Protein AF-A0A7S1BS54-F1 (afdb_monomer_lite)

Secondary structure (DSSP, 8-state):
-EEHHHHHHSS--S-SEEE--SS-SSPEEE-----EEPPPPPTT---S-------SS-------EEEEEEEE-----GGGS-PSBS-SS--SSBPPPEEEEEE-

Structure (mmCIF, N/CA/C/O backbone):
data_AF-A0A7S1BS54-F1
#
_entry.id   AF-A0A7S1BS54-F1
#
loop_
_atom_site.group_PDB
_atom_site.id
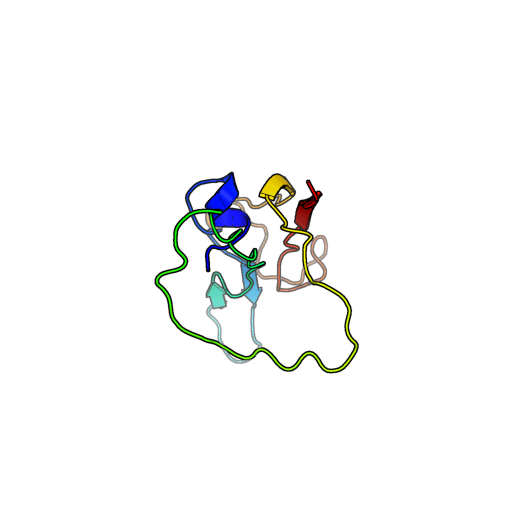_atom_site.type_symbol
_atom_site.label_atom_id
_atom_site.label_alt_id
_atom_site.label_comp_id
_atom_site.label_asym_id
_atom_site.label_entity_id
_atom_site.label_seq_id
_atom_site.pdbx_PDB_ins_code
_atom_site.Cartn_x
_atom_site.Cartn_y
_atom_site.Cartn_z
_atom_site.occupancy
_atom_site.B_iso_or_equiv
_atom_site.auth_seq_id
_atom_site.auth_comp_id
_atom_site.auth_asym_id
_atom_site.auth_atom_id
_atom_site.pdbx_PDB_model_num
ATOM 1 N N . MET A 1 1 ? -12.317 7.460 4.759 1.00 64.50 1 MET A N 1
ATOM 2 C CA . MET A 1 1 ? -11.782 6.131 5.116 1.00 64.50 1 MET A CA 1
ATOM 3 C C . MET A 1 1 ? -10.283 6.285 5.111 1.00 64.50 1 MET A C 1
ATOM 5 O O . MET A 1 1 ? -9.789 6.908 4.182 1.00 64.50 1 MET A O 1
ATOM 9 N N . ASP A 1 2 ? -9.607 5.804 6.146 1.00 80.00 2 ASP A N 1
ATOM 10 C CA . ASP A 1 2 ? -8.158 5.960 6.290 1.00 80.00 2 ASP A CA 1
ATOM 11 C C . ASP A 1 2 ? -7.493 4.607 6.005 1.00 80.00 2 ASP A C 1
ATOM 13 O O . ASP A 1 2 ? -8.088 3.556 6.287 1.00 80.00 2 ASP A O 1
ATOM 17 N N . SER A 1 3 ? -6.310 4.620 5.390 1.00 85.50 3 SER A N 1
ATOM 18 C CA . SER A 1 3 ? -5.566 3.391 5.114 1.00 85.50 3 SER A CA 1
ATOM 19 C C . SER A 1 3 ? -4.996 2.824 6.417 1.00 85.50 3 SER A C 1
ATOM 21 O O . SER A 1 3 ? -4.680 3.557 7.354 1.00 85.50 3 SER A O 1
ATOM 23 N N . ALA A 1 4 ? -4.850 1.506 6.490 1.00 84.00 4 ALA A N 1
ATOM 24 C CA . ALA A 1 4 ? -4.210 0.834 7.610 1.00 84.00 4 ALA A CA 1
ATOM 25 C C . ALA A 1 4 ? -2.771 1.324 7.817 1.00 84.00 4 ALA A C 1
ATOM 27 O O . ALA A 1 4 ? -2.326 1.441 8.956 1.00 84.00 4 ALA A O 1
ATOM 28 N N . HIS A 1 5 ? -2.078 1.657 6.721 1.00 84.44 5 HIS A N 1
ATOM 29 C CA . HIS A 1 5 ? -0.729 2.204 6.774 1.00 84.44 5 HIS A CA 1
ATOM 30 C C . HIS A 1 5 ? -0.705 3.577 7.445 1.00 84.44 5 HIS A C 1
ATOM 32 O O . HIS A 1 5 ? 0.018 3.786 8.417 1.00 84.44 5 HIS A O 1
ATOM 38 N N . PHE A 1 6 ? -1.575 4.484 6.996 1.00 85.00 6 PHE A N 1
ATOM 39 C CA . PHE A 1 6 ? -1.727 5.805 7.593 1.00 85.00 6 PHE A CA 1
ATOM 40 C C . PHE A 1 6 ? -2.144 5.736 9.065 1.00 85.00 6 PHE A C 1
ATOM 42 O O . PHE A 1 6 ? -1.644 6.499 9.886 1.00 85.00 6 PHE A O 1
ATOM 49 N N . LEU A 1 7 ? -3.041 4.813 9.419 1.00 82.81 7 LEU A N 1
ATOM 50 C CA . LEU A 1 7 ? -3.490 4.642 10.800 1.00 82.81 7 LEU A CA 1
ATOM 51 C C . LEU A 1 7 ? -2.377 4.165 11.744 1.00 82.81 7 LEU A C 1
ATOM 53 O O . LEU A 1 7 ? -2.430 4.512 12.922 1.00 82.81 7 LEU A O 1
ATOM 57 N N . ALA A 1 8 ? -1.395 3.396 11.261 1.00 80.50 8 ALA A N 1
ATOM 58 C CA . ALA A 1 8 ? -0.297 2.916 12.102 1.00 80.50 8 ALA A CA 1
ATOM 59 C C . ALA A 1 8 ? 0.926 3.854 12.094 1.00 80.50 8 ALA A C 1
ATOM 61 O O . ALA A 1 8 ? 1.480 4.128 13.153 1.00 80.50 8 ALA A O 1
ATOM 62 N N . GLU A 1 9 ? 1.321 4.372 10.925 1.00 81.38 9 GLU A N 1
ATOM 63 C CA . GLU A 1 9 ? 2.575 5.126 10.732 1.00 81.38 9 GLU A CA 1
ATOM 64 C C . GLU A 1 9 ? 2.366 6.644 10.579 1.00 81.38 9 GLU A C 1
ATOM 66 O O . GLU A 1 9 ? 3.323 7.414 10.523 1.00 81.38 9 GLU A O 1
ATOM 71 N N . GLY A 1 10 ? 1.116 7.109 10.478 1.00 82.94 10 GLY A N 1
ATOM 72 C CA . GLY A 1 10 ? 0.780 8.528 10.300 1.00 82.94 10 GLY A CA 1
ATOM 73 C C . GLY A 1 10 ? 1.071 9.097 8.905 1.00 82.94 10 GLY A C 1
ATOM 74 O O . GLY A 1 10 ? 0.882 10.293 8.683 1.00 82.94 10 GLY A O 1
ATOM 75 N N . GLN A 1 11 ? 1.515 8.264 7.962 1.00 84.75 11 GLN A N 1
ATOM 76 C CA . GLN A 1 11 ? 1.775 8.619 6.565 1.00 84.75 11 GLN A CA 1
ATOM 77 C C . GLN A 1 11 ? 1.494 7.434 5.636 1.00 84.75 11 GLN A C 1
ATOM 79 O O . GLN A 1 11 ? 1.381 6.296 6.090 1.00 84.75 11 GLN A O 1
ATOM 84 N N . GLU A 1 12 ? 1.379 7.694 4.336 1.00 86.88 12 GLU A N 1
ATOM 85 C CA . GLU A 1 12 ? 1.275 6.638 3.324 1.00 86.88 12 GLU A CA 1
ATOM 86 C C . GLU A 1 12 ? 2.661 6.079 2.957 1.00 86.88 12 GLU A C 1
ATOM 88 O O . GLU A 1 12 ? 3.665 6.775 3.149 1.00 86.88 12 GLU A O 1
ATOM 93 N N . PRO A 1 13 ? 2.743 4.847 2.419 1.00 82.88 13 PRO A N 1
ATOM 94 C CA . PRO A 1 13 ? 3.998 4.303 1.918 1.00 82.88 13 PRO A CA 1
ATOM 95 C C . PRO A 1 13 ? 4.582 5.169 0.802 1.00 82.88 13 PRO A C 1
ATOM 97 O O . PRO A 1 13 ? 3.844 5.764 0.012 1.00 82.88 13 PRO A O 1
ATOM 100 N N . THR A 1 14 ? 5.911 5.178 0.688 1.00 82.56 14 THR A N 1
ATOM 101 C CA . THR A 1 14 ? 6.627 5.899 -0.377 1.00 82.56 14 THR A CA 1
ATOM 102 C C . THR A 1 14 ? 6.398 5.276 -1.757 1.00 82.56 14 THR A C 1
ATOM 104 O O . THR A 1 14 ? 6.388 5.987 -2.758 1.00 82.56 14 THR A O 1
ATOM 107 N N . LEU A 1 15 ? 6.224 3.952 -1.816 1.00 86.38 15 LEU A N 1
ATOM 108 C CA . LEU A 1 15 ? 5.874 3.209 -3.025 1.00 86.38 15 LEU A CA 1
ATOM 109 C C . LEU A 1 15 ? 5.135 1.924 -2.648 1.00 86.38 15 LEU A C 1
ATOM 111 O O . LEU A 1 15 ? 5.423 1.329 -1.615 1.00 86.38 15 LEU A O 1
ATOM 115 N N . THR A 1 16 ? 4.234 1.464 -3.507 1.00 87.81 16 THR A N 1
ATOM 116 C CA . THR A 1 16 ? 3.709 0.084 -3.481 1.00 87.81 16 THR A CA 1
ATOM 117 C C . THR A 1 16 ? 3.924 -0.621 -4.809 1.00 87.81 16 THR A C 1
ATOM 119 O O . THR A 1 16 ? 3.849 -1.840 -4.857 1.00 87.81 16 THR A O 1
ATOM 122 N N . ASN A 1 17 ? 4.241 0.130 -5.863 1.00 88.81 17 ASN A N 1
ATOM 123 C CA . ASN A 1 17 ? 4.574 -0.360 -7.184 1.00 88.81 17 ASN A CA 1
ATOM 124 C C . ASN A 1 17 ? 5.905 0.248 -7.649 1.00 88.81 17 ASN A 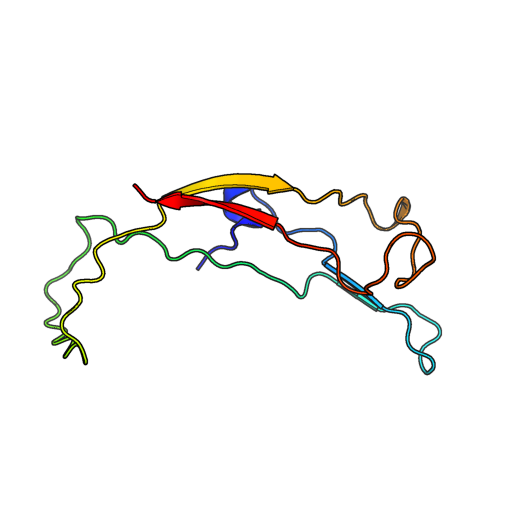C 1
ATOM 126 O O . ASN A 1 17 ? 6.142 1.449 -7.480 1.00 88.81 17 ASN A O 1
ATOM 130 N N . TYR A 1 18 ? 6.751 -0.587 -8.249 1.00 88.75 18 TYR A N 1
ATOM 131 C CA . TYR A 1 18 ? 7.950 -0.182 -8.979 1.00 88.75 18 TYR A CA 1
ATOM 132 C C . TYR A 1 18 ? 8.054 -1.038 -10.247 1.00 88.75 18 TYR A C 1
ATOM 134 O O . TYR A 1 18 ? 8.853 -1.973 -10.336 1.00 88.75 18 TYR A O 1
ATOM 142 N N . ALA A 1 19 ? 7.244 -0.689 -11.243 1.00 86.00 19 ALA A N 1
ATOM 143 C CA . ALA A 1 19 ? 7.131 -1.422 -12.493 1.00 86.00 19 ALA A CA 1
ATOM 144 C C . ALA A 1 19 ? 8.032 -0.849 -13.594 1.00 86.00 19 ALA A C 1
ATOM 146 O O . ALA A 1 19 ? 8.037 0.353 -13.871 1.00 86.00 19 ALA A O 1
ATOM 147 N N . HIS A 1 20 ? 8.726 -1.729 -14.316 1.00 85.38 20 HIS A N 1
ATOM 148 C CA . HIS A 1 20 ? 9.398 -1.377 -15.566 1.00 85.38 20 HIS A CA 1
ATOM 149 C C . HIS A 1 20 ? 8.668 -1.998 -16.757 1.00 85.38 20 HIS A C 1
ATOM 151 O O . HIS A 1 20 ? 8.590 -3.219 -16.910 1.00 85.38 20 HIS A O 1
ATOM 157 N N . THR A 1 21 ? 8.154 -1.156 -17.652 1.00 78.81 21 THR A N 1
ATOM 158 C CA . THR A 1 21 ? 7.483 -1.626 -18.872 1.00 78.81 21 THR A CA 1
ATOM 159 C C . THR A 1 21 ? 8.464 -1.698 -20.036 1.00 78.81 21 THR A C 1
ATOM 161 O O . THR A 1 21 ? 9.455 -0.987 -20.079 1.00 78.81 21 THR A O 1
ATOM 164 N N . ARG A 1 22 ? 8.195 -2.542 -21.035 1.00 76.50 22 ARG A N 1
ATOM 165 C CA . ARG A 1 22 ? 9.053 -2.624 -22.236 1.00 76.50 22 ARG A CA 1
ATOM 166 C C . ARG A 1 22 ? 9.016 -1.368 -23.112 1.00 76.50 22 ARG A C 1
ATOM 168 O O . ARG A 1 22 ? 9.836 -1.242 -24.012 1.00 76.50 22 ARG A O 1
ATOM 175 N N . VAL A 1 23 ? 8.008 -0.520 -22.919 1.00 77.44 23 VAL A N 1
ATOM 176 C CA . VAL A 1 23 ? 7.690 0.611 -23.803 1.00 77.44 23 VAL A CA 1
ATOM 177 C C . VAL A 1 23 ? 8.221 1.929 -23.236 1.00 77.44 23 VAL A C 1
ATOM 179 O O . VAL A 1 23 ? 8.389 2.879 -23.993 1.00 77.44 23 VAL A O 1
ATOM 182 N N . ASN A 1 24 ? 8.498 1.986 -21.931 1.00 76.00 24 ASN A N 1
ATOM 183 C 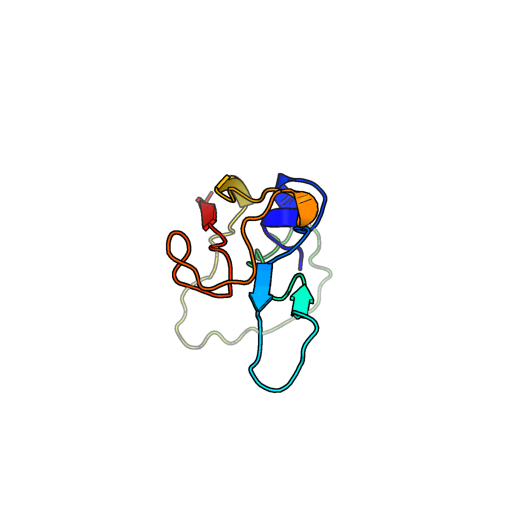CA . ASN A 1 24 ? 9.018 3.170 -21.264 1.00 76.00 24 ASN A CA 1
ATOM 184 C C . ASN A 1 24 ? 10.408 2.877 -20.689 1.00 76.00 24 ASN A C 1
ATOM 186 O O . ASN A 1 24 ? 10.580 1.872 -20.006 1.00 76.00 24 ASN A O 1
ATOM 190 N N . GLU A 1 25 ? 11.375 3.746 -20.981 1.00 75.38 25 GLU A N 1
ATOM 191 C CA . GLU A 1 25 ? 12.733 3.661 -20.426 1.00 75.38 25 GLU A CA 1
ATOM 192 C C . GLU A 1 25 ? 12.761 4.083 -18.951 1.00 75.38 25 GLU A C 1
ATOM 194 O O . GLU A 1 25 ? 13.601 3.614 -18.184 1.00 75.38 25 GLU A O 1
ATOM 199 N N . GLU A 1 26 ? 11.821 4.936 -18.538 1.00 83.56 26 GLU A N 1
ATOM 200 C CA . GLU A 1 26 ? 11.645 5.313 -17.141 1.00 83.56 26 GLU A CA 1
ATOM 201 C C . GLU A 1 26 ? 10.687 4.343 -16.448 1.00 83.56 26 GLU A C 1
ATOM 203 O O . GLU A 1 26 ? 9.567 4.084 -16.908 1.00 83.56 26 GLU A O 1
ATOM 208 N N . ALA A 1 27 ? 11.133 3.806 -15.314 1.00 84.62 27 ALA A N 1
ATOM 209 C CA . ALA A 1 27 ? 10.295 2.964 -14.484 1.00 84.62 27 ALA A CA 1
ATOM 210 C C . ALA A 1 27 ? 9.194 3.788 -13.809 1.00 84.62 27 ALA A C 1
ATOM 212 O O . ALA A 1 27 ? 9.408 4.919 -13.369 1.00 84.62 27 ALA A O 1
ATOM 213 N N . PHE A 1 28 ? 8.010 3.195 -13.707 1.00 87.50 28 PHE A N 1
ATOM 214 C CA . PHE A 1 28 ? 6.900 3.789 -12.988 1.00 87.50 28 PHE A CA 1
ATOM 215 C C . PHE A 1 28 ? 6.995 3.402 -11.513 1.00 87.50 28 PHE A C 1
ATOM 217 O O . PHE A 1 28 ? 7.002 2.219 -11.176 1.00 87.50 28 PHE A O 1
ATOM 224 N N . VAL A 1 29 ? 7.064 4.409 -10.646 1.00 88.69 29 VAL A N 1
ATOM 225 C CA . VAL A 1 29 ? 7.123 4.235 -9.194 1.00 88.69 29 VAL A CA 1
ATOM 226 C C . VAL A 1 29 ? 5.978 5.009 -8.564 1.00 88.69 29 VAL A C 1
ATOM 228 O O . VAL A 1 29 ? 5.798 6.195 -8.847 1.00 88.69 29 VAL A O 1
ATOM 231 N N . GLY A 1 30 ? 5.207 4.355 -7.699 1.00 87.62 30 GLY A N 1
ATOM 232 C CA . GLY A 1 30 ? 4.117 5.023 -6.999 1.00 87.62 30 GLY A CA 1
ATOM 233 C C . GLY A 1 30 ? 3.409 4.166 -5.960 1.00 87.62 30 GLY A C 1
ATOM 234 O O . GLY A 1 30 ? 3.587 2.951 -5.888 1.00 87.62 30 GLY A O 1
ATOM 235 N N . THR A 1 31 ? 2.587 4.829 -5.153 1.00 90.56 31 THR A N 1
ATOM 236 C CA . THR A 1 31 ? 1.711 4.221 -4.143 1.00 90.56 31 THR A CA 1
ATOM 237 C C . THR A 1 31 ? 0.331 4.040 -4.761 1.00 90.56 31 THR A C 1
ATOM 239 O O . THR A 1 31 ? -0.386 5.014 -4.984 1.00 90.56 31 THR A O 1
ATOM 242 N N . LEU A 1 32 ? -0.003 2.799 -5.104 1.00 90.44 32 LEU A N 1
ATOM 243 C CA . LEU A 1 32 ? -1.239 2.422 -5.798 1.00 90.44 32 LEU A CA 1
ATOM 244 C C . LEU A 1 32 ? -2.141 1.503 -4.969 1.00 90.44 32 LEU A C 1
ATOM 246 O O . LEU A 1 32 ? -3.343 1.432 -5.223 1.00 90.44 32 LEU A O 1
ATOM 250 N N . ASP A 1 33 ? -1.573 0.810 -3.987 1.00 89.56 33 ASP A N 1
ATOM 251 C CA . ASP A 1 33 ? -2.255 -0.219 -3.216 1.00 89.56 33 ASP A CA 1
ATOM 252 C C . ASP A 1 33 ? -2.543 0.286 -1.806 1.00 89.56 33 ASP A C 1
ATOM 254 O O . ASP A 1 33 ? -1.693 0.887 -1.152 1.00 89.56 33 ASP A O 1
ATOM 258 N N . TYR A 1 34 ? -3.756 0.021 -1.326 1.00 89.25 34 TYR A N 1
ATOM 259 C CA . TYR A 1 34 ? -4.202 0.452 -0.007 1.00 89.25 34 TYR A CA 1
ATOM 260 C C . TYR A 1 34 ? -5.064 -0.626 0.635 1.00 89.25 34 TYR A C 1
ATOM 262 O O . TYR A 1 34 ? -5.920 -1.232 -0.010 1.00 89.25 34 TYR A O 1
ATOM 270 N N . ILE A 1 35 ? -4.901 -0.802 1.943 1.00 88.25 35 ILE A N 1
ATOM 271 C CA . ILE A 1 35 ? -5.829 -1.571 2.771 1.00 88.25 35 ILE A CA 1
ATOM 272 C C . ILE A 1 35 ? -6.620 -0.560 3.594 1.00 88.25 35 ILE A C 1
ATOM 274 O O . ILE A 1 35 ? -6.078 0.028 4.523 1.00 88.25 35 ILE A O 1
ATOM 278 N N . PHE A 1 36 ? -7.883 -0.311 3.248 1.00 87.19 36 PHE A N 1
ATOM 279 C CA . PHE A 1 36 ? -8.729 0.619 4.000 1.00 87.19 36 PHE A CA 1
ATOM 280 C C . PHE A 1 36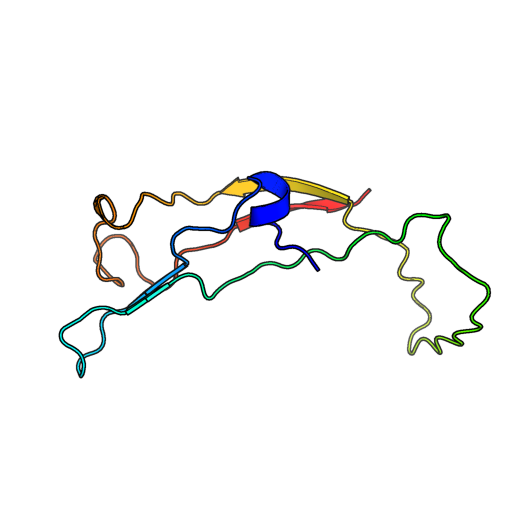 ? -9.424 -0.078 5.167 1.00 87.19 36 PHE A C 1
ATOM 282 O O . PHE A 1 36 ? -10.028 -1.138 5.000 1.00 87.19 36 PHE A O 1
ATOM 289 N N . CYS A 1 37 ? -9.401 0.556 6.340 1.00 76.88 37 CYS A N 1
ATOM 290 C CA . CYS A 1 37 ? -10.136 0.077 7.507 1.00 76.88 37 CYS A CA 1
ATOM 291 C C . CYS A 1 37 ? -11.475 0.813 7.642 1.00 76.88 37 CYS A C 1
ATOM 293 O O . CYS A 1 37 ? -11.568 2.035 7.480 1.00 76.88 37 CYS A O 1
ATOM 295 N N . SER A 1 38 ? -12.536 0.072 7.972 1.00 74.12 38 SER A N 1
ATOM 296 C CA . SER A 1 38 ? -13.825 0.665 8.330 1.00 74.12 38 SER A CA 1
ATOM 297 C C . SER A 1 38 ? -13.667 1.474 9.617 1.00 74.12 38 SER A C 1
ATOM 299 O O . SER A 1 38 ? -13.265 0.914 10.637 1.00 74.12 38 SER A O 1
ATOM 301 N N . ARG A 1 39 ? -14.013 2.766 9.603 1.00 65.69 39 ARG A N 1
ATOM 302 C CA . ARG A 1 39 ? -14.094 3.548 10.843 1.00 65.69 39 ARG A CA 1
ATOM 303 C C . ARG A 1 39 ? -15.196 2.945 11.711 1.00 65.69 39 ARG A C 1
ATOM 305 O O . ARG A 1 39 ? -16.322 2.791 11.244 1.00 65.69 39 ARG A O 1
ATOM 312 N N . GLY A 1 40 ? -14.875 2.599 12.957 1.00 61.03 40 GLY A N 1
ATOM 313 C CA . GLY A 1 40 ? -15.909 2.310 13.942 1.00 61.03 40 GLY A CA 1
ATOM 314 C C . GLY A 1 40 ? -16.773 3.554 14.102 1.00 61.03 40 GLY A C 1
ATOM 315 O O . GLY A 1 40 ? -16.244 4.611 14.450 1.00 61.03 40 GLY A O 1
ATOM 316 N N . GLU A 1 41 ? -18.071 3.456 13.813 1.00 52.72 41 GLU A N 1
ATOM 317 C CA . GLU A 1 41 ? -19.010 4.506 14.202 1.00 52.72 41 GLU A CA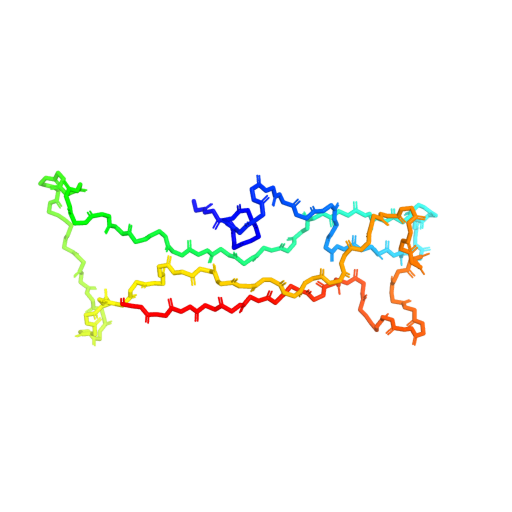 1
ATOM 318 C C . GLU A 1 41 ? -18.842 4.713 15.708 1.00 52.72 41 GLU A C 1
ATOM 320 O O . GLU A 1 41 ? -18.949 3.764 16.491 1.00 52.72 41 GLU A O 1
ATOM 325 N N . LYS A 1 42 ? -18.514 5.936 16.133 1.00 45.84 42 LYS A N 1
ATOM 326 C CA . LYS A 1 42 ? -18.562 6.256 17.557 1.00 45.84 42 LYS A CA 1
ATOM 327 C C . LYS A 1 42 ? -20.015 6.067 17.989 1.00 45.84 42 LYS A C 1
ATOM 329 O O . LYS A 1 42 ? -20.910 6.667 17.395 1.00 45.84 42 LYS A O 1
ATOM 334 N N . GLU A 1 43 ? -20.252 5.245 19.012 1.00 49.50 43 GLU A N 1
ATOM 335 C CA . GLU A 1 43 ? -21.522 5.246 19.743 1.00 49.50 43 GLU A CA 1
ATOM 336 C C . GLU A 1 43 ? -21.732 6.665 20.294 1.00 49.50 43 GLU A C 1
ATOM 338 O O . GLU A 1 43 ? -21.197 7.016 21.341 1.00 49.50 43 GLU A O 1
ATOM 343 N N . GLY A 1 44 ? -22.418 7.525 19.536 1.00 46.91 44 GLY A N 1
ATOM 344 C CA . GLY A 1 44 ? -22.628 8.922 19.915 1.00 46.91 44 GLY A CA 1
ATOM 345 C C . GLY A 1 44 ? -22.941 9.905 18.784 1.00 46.91 44 GLY A C 1
ATOM 346 O O . GLY A 1 44 ? -23.522 10.940 19.075 1.00 46.91 44 GLY A O 1
ATOM 347 N N . GLU A 1 45 ? -22.635 9.600 17.519 1.00 47.34 45 GLU A N 1
ATOM 348 C CA . GLU A 1 45 ? -22.958 10.477 16.371 1.00 47.34 45 GLU A CA 1
ATOM 349 C C . GLU A 1 45 ? -23.989 9.819 15.444 1.00 47.34 45 GLU A C 1
ATOM 351 O O . GLU A 1 45 ? -23.771 9.637 14.249 1.00 47.34 45 GLU A O 1
ATOM 356 N N . ARG A 1 46 ? -25.136 9.425 16.004 1.00 47.69 46 ARG A N 1
ATOM 357 C CA . ARG A 1 46 ? -26.347 9.230 15.202 1.00 47.69 46 ARG A CA 1
ATOM 358 C C . ARG A 1 46 ? -27.283 10.380 15.518 1.00 47.69 46 ARG A C 1
ATOM 360 O O . ARG A 1 46 ? -28.088 10.283 16.437 1.00 47.69 46 ARG A O 1
ATOM 367 N N . ASP A 1 47 ? -27.138 11.461 14.759 1.00 47.34 47 ASP A N 1
ATOM 368 C CA . ASP A 1 47 ? -28.266 12.352 14.515 1.00 47.34 47 ASP A CA 1
ATOM 369 C C . ASP A 1 47 ? -29.403 11.503 13.928 1.00 47.34 47 ASP A C 1
ATOM 371 O O . ASP A 1 47 ? -29.150 10.586 13.145 1.00 47.34 47 ASP A O 1
ATOM 375 N N . ASP A 1 48 ? -30.636 11.785 14.348 1.00 48.56 48 ASP A N 1
ATOM 376 C CA . ASP A 1 48 ? -31.886 11.043 14.128 1.00 48.56 48 ASP A CA 1
ATOM 377 C C . ASP A 1 48 ? -32.331 10.862 12.651 1.00 48.56 48 ASP A C 1
ATOM 379 O O . ASP A 1 48 ? -33.503 11.031 12.296 1.00 48.56 48 ASP A O 1
ATOM 383 N N . ALA A 1 49 ? -31.430 10.482 11.752 1.00 46.59 49 ALA A N 1
ATOM 384 C CA . ALA A 1 49 ? -31.758 10.042 10.411 1.00 46.59 49 ALA A CA 1
ATOM 385 C C . ALA A 1 49 ? -32.164 8.563 10.457 1.00 46.59 49 ALA A C 1
ATOM 387 O O . ALA A 1 49 ? -31.350 7.654 10.612 1.00 46.59 49 ALA A O 1
ATOM 388 N N . LYS A 1 50 ? -33.474 8.332 10.328 1.00 46.75 50 LYS A N 1
ATOM 389 C CA . LYS A 1 50 ? -34.085 7.038 10.009 1.00 46.75 50 LYS A CA 1
ATOM 390 C C . LYS A 1 50 ? -33.513 6.483 8.697 1.00 46.75 50 LYS A C 1
ATOM 392 O O . LYS A 1 50 ? -34.177 6.594 7.668 1.00 46.75 50 LYS A O 1
ATOM 397 N N . ASP A 1 51 ? -32.363 5.827 8.737 1.00 46.84 51 ASP A N 1
ATOM 398 C CA . ASP A 1 51 ? -31.982 4.911 7.668 1.00 46.84 51 ASP A CA 1
ATOM 399 C C . ASP A 1 51 ? -32.500 3.516 7.99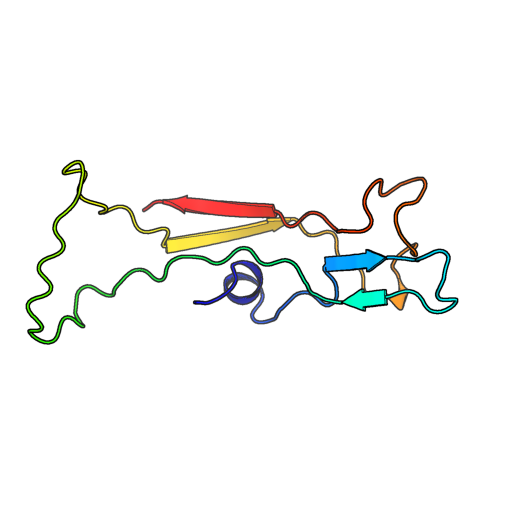5 1.00 46.84 51 ASP A C 1
ATOM 401 O O . ASP A 1 51 ? -32.091 2.835 8.938 1.00 46.84 51 ASP A O 1
ATOM 405 N N . LYS A 1 52 ? -33.514 3.129 7.223 1.00 46.47 52 LYS A N 1
ATOM 406 C CA . LYS A 1 52 ? -34.005 1.763 7.151 1.00 46.47 52 LYS A CA 1
ATOM 407 C C . LYS A 1 52 ? -33.004 0.974 6.318 1.00 46.47 52 LYS A C 1
ATOM 409 O O . LYS A 1 52 ? -33.238 0.758 5.133 1.00 46.47 52 LYS A O 1
ATOM 414 N N . ASP A 1 53 ? -31.927 0.533 6.952 1.00 45.12 53 ASP A N 1
ATOM 415 C CA . ASP A 1 53 ? -31.099 -0.533 6.403 1.00 45.12 53 ASP A CA 1
ATOM 416 C C . ASP A 1 53 ? -31.927 -1.823 6.416 1.00 45.12 53 ASP A C 1
ATOM 418 O O . ASP A 1 53 ? -32.126 -2.484 7.439 1.00 45.12 53 ASP A O 1
ATOM 422 N N . THR A 1 54 ? -32.520 -2.143 5.269 1.00 42.22 54 THR A N 1
ATOM 423 C CA . THR A 1 54 ? -33.042 -3.479 5.002 1.00 42.22 54 THR A CA 1
ATOM 424 C C . THR A 1 54 ? -31.861 -4.389 4.701 1.00 42.22 54 THR A C 1
ATOM 426 O O . THR A 1 54 ? -31.422 -4.486 3.557 1.00 42.22 54 THR A O 1
ATOM 429 N N . ASP A 1 55 ? -31.366 -5.051 5.743 1.00 46.81 55 ASP A N 1
ATOM 430 C CA . ASP A 1 55 ? -30.422 -6.157 5.637 1.00 46.81 55 ASP A CA 1
ATOM 431 C C . ASP A 1 55 ? -31.044 -7.297 4.812 1.00 46.81 55 ASP A C 1
ATOM 433 O O . ASP A 1 55 ? -32.019 -7.931 5.230 1.00 46.81 55 ASP A O 1
ATOM 437 N N . ILE A 1 56 ? -30.454 -7.606 3.657 1.00 53.72 56 ILE A N 1
ATOM 438 C CA . ILE A 1 56 ? -30.526 -8.961 3.104 1.00 53.72 56 ILE A CA 1
ATOM 439 C C . ILE A 1 56 ? -29.622 -9.802 4.020 1.00 53.72 56 ILE A C 1
ATOM 441 O O . ILE A 1 56 ? -28.438 -9.509 4.149 1.00 53.72 56 ILE A O 1
ATOM 445 N N . ASP A 1 57 ? -30.208 -10.792 4.693 1.00 47.50 57 ASP A N 1
ATOM 446 C CA . ASP A 1 57 ? -29.584 -11.807 5.566 1.00 47.50 57 ASP A CA 1
ATOM 447 C C . ASP A 1 57 ? -29.449 -11.564 7.077 1.00 47.50 57 ASP A C 1
ATOM 449 O O . ASP A 1 57 ? -28.948 -12.442 7.773 1.00 47.50 57 ASP A O 1
ATOM 453 N N . GLY A 1 58 ? -29.986 -10.487 7.660 1.00 43.59 58 GLY A N 1
ATOM 454 C CA . GLY A 1 58 ? -30.256 -10.435 9.115 1.00 43.59 58 GLY A CA 1
ATOM 455 C C . GLY A 1 58 ? -29.053 -10.649 10.060 1.00 43.59 58 GLY A C 1
ATOM 456 O O . GLY A 1 58 ? -29.236 -10.838 11.268 1.00 43.59 58 GLY A O 1
ATOM 457 N N . VAL A 1 59 ? -27.820 -10.604 9.549 1.00 45.00 59 VAL A N 1
ATOM 458 C CA . VAL A 1 59 ? -26.598 -10.667 10.351 1.00 45.00 59 VAL A CA 1
ATOM 459 C C . VAL A 1 59 ? -26.262 -9.250 10.791 1.00 45.00 59 VAL A C 1
ATOM 461 O O . VAL A 1 59 ? -25.714 -8.460 10.028 1.00 45.00 59 VAL A O 1
ATOM 464 N N . LYS A 1 60 ? -26.573 -8.927 12.051 1.00 45.09 60 LYS A N 1
ATOM 465 C CA . LYS A 1 60 ? -26.174 -7.665 12.687 1.00 45.09 60 LYS A CA 1
ATOM 466 C C . LYS A 1 60 ? -24.655 -7.488 12.564 1.00 45.09 60 LYS A C 1
ATOM 468 O O . LYS A 1 60 ? -23.906 -8.105 13.323 1.00 45.09 60 LYS A O 1
ATOM 473 N N . ARG A 1 61 ? -24.195 -6.629 11.649 1.00 48.75 61 ARG A N 1
ATOM 474 C CA . ARG A 1 61 ? -22.786 -6.218 11.523 1.00 48.75 61 ARG A CA 1
ATOM 475 C C . ARG A 1 61 ? -22.399 -5.368 12.735 1.00 48.75 61 ARG A C 1
ATOM 477 O O . ARG A 1 61 ? -22.442 -4.148 12.700 1.00 48.75 61 ARG A O 1
ATOM 484 N N . ARG A 1 62 ? -22.100 -6.021 13.857 1.00 48.66 62 ARG A N 1
ATOM 485 C CA . ARG A 1 62 ? -21.704 -5.375 15.121 1.00 48.66 62 ARG A CA 1
ATOM 486 C C . ARG A 1 62 ? -20.260 -5.657 15.521 1.00 48.66 62 ARG A C 1
ATOM 488 O O . ARG A 1 62 ? -19.920 -5.530 16.690 1.00 48.66 62 ARG A O 1
ATOM 495 N N . GLN A 1 63 ? -19.410 -6.029 14.573 1.00 47.84 63 GLN A N 1
ATOM 496 C CA . GLN A 1 63 ? -17.993 -6.227 14.843 1.00 47.84 63 GLN A CA 1
ATOM 497 C C . GLN A 1 63 ? -17.198 -5.164 14.092 1.00 47.84 63 GLN A C 1
ATOM 499 O O . GLN A 1 63 ? -17.226 -5.106 12.864 1.00 47.84 63 GLN A O 1
ATOM 504 N N . HIS A 1 64 ? -16.569 -4.272 14.854 1.00 55.06 64 HIS A N 1
ATOM 505 C CA . HIS A 1 64 ? -15.808 -3.148 14.329 1.00 55.06 64 HIS A CA 1
ATOM 506 C C . HIS A 1 64 ? -14.326 -3.477 14.462 1.00 55.06 64 HIS A C 1
ATOM 508 O O . HIS A 1 64 ? -13.850 -3.797 15.549 1.00 55.06 64 HIS A O 1
ATOM 514 N N . TRP A 1 65 ? -13.593 -3.383 13.361 1.00 56.84 65 TRP A N 1
ATOM 515 C CA . TRP A 1 65 ? -12.138 -3.469 13.364 1.00 56.84 65 TRP A CA 1
ATOM 516 C C . TRP A 1 65 ? -11.605 -2.197 14.030 1.00 56.84 65 TRP A C 1
ATOM 518 O O . TRP A 1 65 ? -11.684 -1.128 13.426 1.00 56.84 65 TRP A O 1
ATOM 528 N N . LYS A 1 66 ? -11.165 -2.260 15.296 1.00 57.47 66 LYS A N 1
ATOM 529 C CA . LYS A 1 66 ? -10.722 -1.046 16.014 1.00 57.47 66 LYS A CA 1
ATOM 530 C C . LYS A 1 66 ? -9.211 -0.877 16.071 1.00 57.47 66 LYS A C 1
ATOM 532 O O . LYS A 1 66 ? -8.781 0.257 16.235 1.00 57.47 66 LYS A O 1
ATOM 537 N N . ASN A 1 67 ? -8.416 -1.938 15.909 1.00 60.50 67 ASN A N 1
ATOM 538 C CA . ASN A 1 67 ? -6.969 -1.831 16.093 1.00 60.50 67 ASN A CA 1
ATOM 539 C C . ASN A 1 67 ? -6.201 -2.430 14.911 1.00 60.50 67 ASN A C 1
ATOM 541 O O . ASN A 1 67 ? -6.296 -3.625 14.630 1.00 60.50 67 ASN A O 1
ATOM 545 N N . VAL A 1 68 ? -5.409 -1.582 14.257 1.00 63.88 68 VAL A N 1
ATOM 546 C CA . VAL A 1 68 ? -4.296 -1.987 13.395 1.00 63.88 68 VAL A CA 1
ATOM 547 C C . VAL A 1 68 ? -3.075 -2.101 14.303 1.00 63.88 68 VAL A C 1
ATOM 549 O O . VAL A 1 68 ? -2.681 -1.106 14.906 1.00 63.88 68 VAL A O 1
ATOM 552 N N . ARG A 1 69 ? -2.522 -3.307 14.477 1.00 61.34 69 ARG A N 1
ATOM 553 C CA . ARG A 1 69 ? -1.420 -3.530 15.433 1.00 61.34 69 ARG A CA 1
ATOM 554 C C . ARG A 1 69 ? -0.042 -3.427 14.810 1.00 61.34 69 ARG A C 1
ATOM 556 O O . ARG A 1 69 ? 0.884 -2.940 15.453 1.00 61.34 69 ARG A O 1
ATOM 563 N N . THR A 1 70 ? 0.132 -3.958 13.609 1.00 56.22 70 THR A N 1
ATOM 564 C CA . THR A 1 70 ? 1.454 -4.073 12.993 1.00 56.22 70 THR A CA 1
ATOM 565 C C . THR A 1 70 ? 1.313 -4.108 11.483 1.00 56.22 70 THR A C 1
ATOM 567 O O . THR A 1 70 ? 0.435 -4.791 10.949 1.00 56.22 70 THR A O 1
ATOM 570 N N . LEU A 1 71 ? 2.193 -3.371 10.815 1.00 63.56 71 LEU A N 1
ATOM 571 C CA . LEU A 1 71 ? 2.432 -3.472 9.386 1.00 63.56 71 LEU A CA 1
ATOM 572 C C . LEU A 1 71 ? 3.760 -4.193 9.207 1.00 63.56 71 LEU A C 1
ATOM 574 O O . LEU A 1 71 ? 4.769 -3.777 9.775 1.00 63.56 71 LEU A O 1
ATOM 578 N N . SER A 1 72 ? 3.773 -5.280 8.440 1.00 58.00 72 SER A N 1
ATOM 579 C CA . SER A 1 72 ? 5.035 -5.788 7.912 1.00 58.00 72 SER A CA 1
ATOM 580 C C . SER A 1 72 ? 5.140 -5.288 6.485 1.00 58.00 72 SER A C 1
ATOM 582 O O . SER A 1 72 ? 4.568 -5.861 5.556 1.00 58.00 72 SER A O 1
ATOM 584 N N . THR A 1 73 ? 5.839 -4.170 6.349 1.00 58.97 73 THR A N 1
ATOM 585 C CA . THR A 1 73 ? 6.314 -3.672 5.067 1.00 58.97 73 THR A CA 1
ATOM 586 C C . THR A 1 73 ? 7.806 -3.431 5.223 1.00 58.97 73 THR A C 1
ATOM 588 O O . THR A 1 73 ? 8.235 -2.446 5.815 1.00 58.97 73 THR A O 1
ATOM 591 N N . THR A 1 74 ? 8.626 -4.358 4.728 1.00 54.56 74 THR A N 1
ATOM 592 C CA . THR A 1 74 ? 10.040 -4.093 4.432 1.00 54.56 74 THR A CA 1
ATOM 593 C C . THR A 1 74 ? 10.079 -3.135 3.248 1.00 54.56 74 THR A C 1
ATOM 595 O O . THR A 1 74 ? 10.191 -3.559 2.103 1.00 54.56 74 THR A O 1
ATOM 598 N N . MET A 1 75 ? 9.869 -1.846 3.508 1.00 59.72 75 MET A N 1
ATOM 599 C CA . MET A 1 75 ? 9.880 -0.810 2.481 1.00 59.72 75 MET A CA 1
ATOM 600 C C . MET A 1 75 ? 11.048 0.124 2.721 1.00 59.72 75 MET A C 1
ATOM 602 O O . MET A 1 75 ? 10.966 1.079 3.490 1.00 59.72 75 MET A O 1
ATOM 606 N N . GLU A 1 76 ? 12.142 -0.182 2.037 1.00 60.59 76 GLU A N 1
ATOM 607 C CA . GLU A 1 76 ? 13.257 0.740 1.901 1.00 60.59 76 GLU A CA 1
ATOM 608 C C . GLU A 1 76 ? 12.868 1.880 0.938 1.00 60.59 76 GLU A C 1
ATOM 610 O O . GLU A 1 76 ? 12.078 1.668 0.009 1.00 60.59 76 GLU A O 1
ATOM 615 N N . PRO A 1 77 ? 13.406 3.099 1.121 1.00 59.78 77 PRO A N 1
ATOM 616 C CA . PRO A 1 77 ? 13.264 4.186 0.154 1.00 59.78 77 PRO A CA 1
ATOM 617 C C . PRO A 1 77 ? 13.646 3.743 -1.266 1.00 59.78 77 PRO A C 1
ATOM 619 O O . PRO A 1 77 ? 14.517 2.892 -1.433 1.00 59.78 77 PRO A O 1
ATOM 622 N N . VAL A 1 78 ? 13.069 4.370 -2.302 1.00 58.47 78 VAL A N 1
ATOM 623 C CA . VAL A 1 78 ? 13.349 4.049 -3.724 1.00 58.47 78 VAL A CA 1
ATOM 624 C C . VAL A 1 78 ? 14.857 3.986 -4.011 1.00 58.47 78 VAL A C 1
ATOM 626 O O . VAL A 1 78 ? 15.313 3.089 -4.713 1.00 58.47 78 VAL A O 1
ATOM 629 N N . GLU A 1 79 ? 15.638 4.888 -3.408 1.00 56.22 79 GLU A N 1
ATOM 630 C CA . GLU A 1 79 ? 17.102 4.977 -3.551 1.00 56.22 79 GLU A CA 1
ATOM 631 C C . GLU A 1 79 ? 17.871 3.769 -2.987 1.00 56.22 79 GLU A C 1
ATOM 633 O O . GLU A 1 79 ? 19.018 3.533 -3.359 1.00 56.22 79 GLU A O 1
ATOM 638 N N . GLN A 1 80 ? 17.249 3.012 -2.086 1.00 59.44 80 GLN A N 1
ATOM 639 C CA . GLN A 1 80 ? 17.788 1.799 -1.466 1.00 59.44 80 GLN A CA 1
ATOM 640 C C . GLN A 1 80 ? 17.082 0.529 -1.965 1.00 59.44 80 GLN A C 1
ATOM 642 O O . GLN A 1 80 ? 17.534 -0.581 -1.686 1.00 59.44 80 GLN A O 1
ATOM 647 N N . SER A 1 81 ? 15.996 0.678 -2.729 1.00 61.28 81 SER A N 1
ATOM 648 C CA . SER A 1 81 ? 15.293 -0.437 -3.355 1.00 61.28 81 SER A CA 1
ATOM 649 C C . SER A 1 81 ? 16.111 -1.006 -4.523 1.00 61.28 81 SER A C 1
ATOM 651 O O . SER A 1 81 ? 16.639 -0.268 -5.353 1.00 61.28 81 SER A O 1
ATOM 653 N N . SER A 1 82 ? 16.209 -2.334 -4.618 1.00 62.88 82 SER A N 1
ATOM 654 C CA . SER A 1 82 ? 16.939 -3.052 -5.679 1.00 62.88 82 SER A CA 1
ATOM 655 C C . SER A 1 82 ? 16.187 -3.110 -7.022 1.00 62.88 82 SER A C 1
ATOM 657 O O . SER A 1 82 ? 16.373 -4.044 -7.805 1.00 62.88 82 SER A O 1
ATOM 659 N N . GLY A 1 83 ? 15.297 -2.144 -7.270 1.00 65.50 83 GLY A N 1
ATOM 660 C CA . GLY A 1 83 ? 14.421 -2.121 -8.436 1.00 65.50 83 GLY A CA 1
ATOM 661 C C . GLY A 1 83 ? 15.147 -1.818 -9.757 1.00 65.50 83 GLY A C 1
ATOM 662 O O . GLY A 1 83 ? 16.323 -1.440 -9.758 1.00 65.50 83 GLY A O 1
ATOM 663 N N . PRO A 1 84 ? 14.447 -1.959 -10.898 1.00 74.44 84 PRO A N 1
ATOM 664 C CA . PRO A 1 84 ? 13.005 -2.204 -11.016 1.00 74.44 84 PRO A CA 1
ATOM 665 C C . PRO A 1 84 ? 12.570 -3.644 -10.705 1.00 74.44 84 PRO A C 1
ATOM 667 O O . PRO A 1 84 ? 13.356 -4.582 -10.830 1.00 74.44 84 PRO A O 1
ATOM 670 N N . PHE A 1 85 ? 11.303 -3.809 -10.321 1.00 82.88 85 PHE A N 1
ATOM 671 C CA . PHE A 1 85 ? 10.683 -5.105 -10.051 1.00 82.88 85 PHE A CA 1
ATOM 672 C C . PHE A 1 85 ? 9.808 -5.569 -11.238 1.00 82.88 85 PHE A C 1
ATOM 674 O O . PHE A 1 85 ? 9.365 -4.739 -12.042 1.00 82.88 85 PHE A O 1
ATOM 681 N N . PRO A 1 86 ? 9.544 -6.882 -11.383 1.00 85.62 86 PRO A N 1
ATOM 682 C CA . PRO A 1 86 ? 10.074 -7.993 -10.583 1.00 85.62 86 PRO A CA 1
ATOM 683 C C . PRO A 1 86 ? 11.565 -8.269 -10.852 1.00 85.62 86 PRO A C 1
ATOM 685 O O . PRO A 1 86 ? 12.064 -8.016 -11.948 1.00 85.62 86 PRO A O 1
ATOM 688 N N . ASN A 1 87 ? 12.275 -8.813 -9.861 1.00 82.75 87 ASN A N 1
ATOM 689 C CA . ASN A 1 87 ? 13.685 -9.205 -9.952 1.00 82.75 87 ASN A CA 1
ATOM 690 C C . ASN A 1 87 ? 13.935 -10.593 -9.315 1.00 82.75 87 ASN A C 1
ATOM 692 O O . ASN A 1 87 ? 12.998 -11.339 -9.046 1.00 82.75 87 ASN A O 1
ATOM 696 N N . GLU A 1 88 ? 15.200 -10.986 -9.118 1.00 85.25 88 GLU A N 1
ATOM 697 C CA . GLU A 1 88 ? 15.548 -12.307 -8.557 1.00 85.25 88 GLU A CA 1
ATOM 698 C C . GLU A 1 88 ? 15.079 -12.514 -7.104 1.00 85.25 88 GLU A C 1
ATOM 700 O O . GLU A 1 88 ? 14.952 -13.655 -6.661 1.00 85.25 88 GLU A O 1
ATOM 705 N N . ILE A 1 89 ? 14.846 -11.425 -6.364 1.00 84.00 89 ILE A N 1
ATOM 706 C CA . ILE A 1 89 ? 14.478 -11.432 -4.943 1.00 84.00 89 ILE A CA 1
ATOM 707 C C . ILE A 1 89 ? 12.975 -11.185 -4.777 1.00 84.00 89 ILE A C 1
ATOM 709 O O . ILE A 1 89 ? 12.316 -11.910 -4.036 1.00 84.00 89 ILE A O 1
ATOM 713 N N . GLU A 1 90 ? 12.440 -10.180 -5.470 1.00 85.06 90 GLU A N 1
ATOM 714 C CA . GLU A 1 90 ? 11.039 -9.774 -5.407 1.00 85.06 90 GLU A CA 1
ATOM 715 C C . GLU A 1 90 ? 10.310 -10.197 -6.697 1.00 85.06 90 GLU A C 1
ATOM 717 O O . GLU A 1 90 ? 10.575 -9.640 -7.768 1.00 85.06 90 GLU A O 1
ATOM 722 N N . PRO A 1 91 ? 9.399 -11.185 -6.637 1.00 87.06 91 PRO A N 1
ATOM 723 C CA . PRO A 1 91 ? 8.768 -11.764 -7.824 1.00 87.06 91 PRO A CA 1
ATOM 724 C C . PRO A 1 91 ? 7.647 -10.904 -8.429 1.00 87.06 91 PRO A C 1
ATOM 726 O O . PRO A 1 91 ? 7.131 -11.257 -9.491 1.00 87.06 91 PRO A O 1
ATOM 729 N N . SER A 1 92 ? 7.246 -9.819 -7.764 1.00 88.44 92 SER A N 1
ATOM 730 C CA . SER A 1 92 ? 6.131 -8.947 -8.143 1.00 88.44 92 SER A CA 1
ATOM 731 C C . SER A 1 92 ? 6.610 -7.509 -8.332 1.00 88.44 92 SER A C 1
ATOM 733 O O . SER A 1 92 ? 7.482 -7.043 -7.614 1.00 88.44 92 SER A O 1
ATOM 735 N N . ASP A 1 93 ? 6.031 -6.776 -9.280 1.00 86.56 93 ASP A N 1
ATOM 736 C CA . ASP A 1 93 ? 6.239 -5.328 -9.409 1.00 86.56 93 ASP A CA 1
ATOM 737 C C . ASP A 1 93 ? 5.495 -4.510 -8.342 1.00 86.56 93 ASP A C 1
ATOM 739 O O . ASP A 1 93 ? 5.794 -3.330 -8.145 1.00 86.56 93 ASP A O 1
ATOM 743 N N . HIS A 1 94 ? 4.568 -5.150 -7.625 1.00 89.31 94 HIS A N 1
ATOM 744 C CA . HIS A 1 94 ? 3.923 -4.634 -6.422 1.00 89.31 94 HIS A CA 1
ATOM 745 C C . HIS A 1 94 ? 4.511 -5.248 -5.150 1.00 89.31 94 HIS A C 1
ATOM 747 O O . HIS A 1 94 ? 4.664 -6.468 -5.070 1.00 89.31 94 HIS A O 1
ATOM 753 N N . ILE A 1 95 ? 4.744 -4.419 -4.134 1.00 86.81 95 ILE A N 1
ATOM 754 C CA . ILE A 1 95 ? 5.220 -4.842 -2.815 1.00 86.81 95 ILE A CA 1
ATOM 755 C C . ILE A 1 95 ? 4.047 -5.283 -1.941 1.00 86.81 95 ILE A C 1
ATOM 757 O O . ILE A 1 95 ? 2.994 -4.643 -1.900 1.00 86.81 95 ILE A O 1
ATOM 761 N N . LEU A 1 96 ? 4.252 -6.368 -1.191 1.00 87.25 96 LEU A N 1
ATOM 762 C CA . LEU A 1 96 ? 3.261 -6.892 -0.262 1.00 87.25 96 LEU A CA 1
ATOM 763 C C . LEU A 1 96 ? 2.941 -5.880 0.846 1.00 87.25 96 LEU A C 1
ATOM 765 O O . LEU A 1 96 ? 3.789 -5.550 1.673 1.00 87.25 96 LEU A O 1
ATOM 769 N N . LEU A 1 97 ? 1.675 -5.475 0.911 1.00 86.25 97 LEU A N 1
ATOM 770 C CA . LEU A 1 97 ? 1.102 -4.814 2.076 1.00 86.25 97 LEU A CA 1
ATOM 771 C C . LEU A 1 97 ? 0.499 -5.871 2.996 1.00 86.25 97 LEU A C 1
ATOM 773 O O . LEU A 1 97 ? -0.408 -6.606 2.600 1.00 86.25 97 LEU A O 1
ATOM 777 N N . SER A 1 98 ? 0.979 -5.936 4.233 1.00 85.81 98 SER A N 1
ATOM 778 C CA . SER A 1 98 ? 0.428 -6.833 5.244 1.00 85.81 98 SER A CA 1
ATOM 779 C C . SER A 1 98 ? 0.065 -6.064 6.504 1.00 85.81 98 SER A C 1
ATOM 781 O O . SER A 1 98 ? 0.789 -5.167 6.936 1.00 85.81 98 SER A O 1
ATOM 783 N N . VAL A 1 99 ? -1.083 -6.410 7.082 1.00 83.75 99 VAL A N 1
ATOM 784 C CA . VAL A 1 99 ? -1.599 -5.774 8.288 1.00 83.75 99 VAL A CA 1
ATOM 785 C C . VAL A 1 99 ? -2.167 -6.820 9.235 1.00 83.75 99 VAL A C 1
ATOM 787 O O . VAL A 1 99 ? -2.906 -7.715 8.821 1.00 83.75 99 VAL A O 1
ATOM 790 N N . GLU A 1 100 ? -1.851 -6.687 10.519 1.00 83.94 100 GLU A N 1
ATOM 791 C CA . GLU A 1 100 ? -2.526 -7.425 11.581 1.00 83.94 100 GLU A CA 1
ATOM 792 C C . GLU A 1 100 ? -3.714 -6.610 12.108 1.00 83.94 100 GLU A C 1
ATOM 794 O O . GLU A 1 100 ? -3.545 -5.521 12.673 1.00 83.94 100 GLU A O 1
ATOM 799 N N . LEU A 1 101 ? -4.922 -7.141 11.902 1.00 80.25 101 LEU A N 1
ATOM 800 C CA . LEU A 1 101 ? -6.169 -6.534 12.355 1.00 80.25 101 LEU A CA 1
ATOM 801 C C . LEU A 1 101 ? -6.709 -7.277 13.573 1.00 80.25 101 LEU A C 1
ATOM 803 O O . LEU A 1 101 ? -6.886 -8.494 13.543 1.00 80.25 101 LEU A O 1
ATOM 807 N N . GLU A 1 102 ? -7.043 -6.529 14.619 1.00 77.62 102 GLU A N 1
ATOM 808 C CA . GLU A 1 102 ? -7.716 -7.062 15.798 1.00 77.62 102 GLU A CA 1
ATOM 809 C C . GLU A 1 102 ? -9.176 -6.596 15.841 1.00 77.62 102 GLU A C 1
ATOM 811 O O . GLU A 1 102 ? -9.495 -5.403 15.742 1.00 77.62 102 GLU A O 1
ATOM 816 N N . LEU A 1 103 ? -10.066 -7.574 16.009 1.00 71.56 103 LEU A N 1
ATOM 817 C CA . LEU A 1 103 ? -11.487 -7.361 16.231 1.00 71.56 103 LEU A CA 1
ATOM 818 C C . LEU A 1 103 ? -11.759 -7.291 17.734 1.00 71.56 103 LEU A C 1
ATOM 820 O O . LEU A 1 103 ? -11.388 -8.207 18.467 1.00 71.56 103 LEU A O 1
ATOM 824 N N . VAL A 1 104 ? -12.425 -6.226 18.177 1.00 62.31 104 VAL A N 1
ATOM 825 C CA . VAL A 1 104 ? -12.761 -5.973 19.590 1.00 62.31 104 VAL A CA 1
ATOM 826 C C . VAL A 1 104 ? -14.238 -5.698 19.789 1.00 62.31 104 VAL A C 1
ATOM 828 O O . VAL A 1 104 ? -14.854 -5.018 18.933 1.00 62.31 104 VAL A O 1
#

InterPro domains:
  IPR036691 Endonuclease/exonuclease/phosphatase superfamily [G3DSA:3.60.10.10] (1-104)

pLDDT: mean 70.33, std 16.05, range [42.22, 90.56]

Foldseek 3Di:
DDFLCCVVPVDAAQFFFFADDPVDPDTDTHHDDTHDFDDDDPPPPDDPDPDPPPDPPPPPPPKHQDDFDDWPFPDDHPVPDPDDDDDPVHPDRGGDTDIDIDID

Sequence (104 aa):
MDSAHFLAEGQEPTLTNYAHTRVNEEAFVGTLDYIFCSRGEKEGERDDAKDKDTDIDGVKRRQHWKNVRTLSTTMEPVEQSSGPFPNEIEPSDHILLSVELELV

Radius of gyration: 19.1 Å; chains: 1; bounding box: 52×25×44 Å

Organism: NCBI:txid216773